Protein AF-A0A6B3CEA7-F1 (afdb_monomer_lite)

Secondary structure (DSSP, 8-state):
-HHHHHHHHHHHHHHHHHHHHHHHHHHHTTEE--HHHHHH-PPPEE-TTHHHHHHHS--

Sequence (59 aa):
MLPYLLIAPAVVALAAVFVWPLIKTVIMSFQDVGRRELWTGQAADWVGFDQFTNILGDS

Foldseek 3Di:
DVVCVVCVVVVVVVCCVVVVVVVVVVQCQQFPCDPVCVVVVDDTHGNGCPSVCVVVVPD

Structure (mmCIF, N/CA/C/O backbone):
data_AF-A0A6B3CEA7-F1
#
_entry.id   AF-A0A6B3CEA7-F1
#
loop_
_atom_site.group_PDB
_atom_site.id
_atom_site.type_symbol
_atom_site.label_atom_id
_atom_site.label_alt_id
_atom_site.label_comp_id
_atom_site.label_asym_id
_atom_site.label_entity_id
_atom_site.label_seq_id
_atom_site.pdbx_PDB_ins_code
_atom_site.Cartn_x
_atom_site.Cartn_y
_atom_site.Cartn_z
_atom_site.occupancy
_atom_site.B_iso_or_equiv
_atom_site.auth_seq_id
_atom_site.auth_comp_id
_atom_site.auth_asym_id
_atom_site.auth_atom_id
_atom_site.pdbx_PDB_model_num
ATOM 1 N N . MET A 1 1 ? 7.464 -12.953 -30.158 1.00 63.72 1 MET A N 1
ATOM 2 C CA . MET A 1 1 ? 7.882 -12.950 -28.735 1.00 63.72 1 MET A CA 1
ATOM 3 C C . MET A 1 1 ? 8.821 -11.794 -28.413 1.00 63.72 1 MET A C 1
ATOM 5 O O . MET A 1 1 ? 8.528 -11.061 -27.481 1.00 63.72 1 MET A O 1
ATOM 9 N N . LEU A 1 2 ? 9.851 -11.542 -29.232 1.00 79.75 2 LEU A N 1
ATOM 10 C CA . LEU A 1 2 ? 10.758 -10.388 -29.094 1.00 79.75 2 LEU A CA 1
ATOM 11 C C . LEU A 1 2 ? 10.094 -9.007 -28.840 1.00 79.75 2 LEU A C 1
ATOM 13 O O . LEU A 1 2 ? 10.568 -8.309 -27.948 1.00 79.75 2 LEU A O 1
ATOM 17 N N . PRO A 1 3 ? 8.995 -8.601 -29.521 1.00 81.94 3 PRO A N 1
ATOM 18 C CA . PRO A 1 3 ? 8.400 -7.279 -29.284 1.00 81.94 3 PRO A CA 1
ATOM 19 C C . PRO A 1 3 ? 7.791 -7.126 -27.882 1.00 81.94 3 PRO A C 1
ATOM 21 O O . PRO A 1 3 ? 7.819 -6.035 -27.323 1.00 81.94 3 PRO A O 1
ATOM 24 N N . TYR A 1 4 ? 7.299 -8.213 -27.278 1.00 86.94 4 TYR A N 1
ATOM 25 C CA . TYR A 1 4 ? 6.723 -8.170 -25.932 1.00 86.94 4 TYR A CA 1
ATOM 26 C C . TYR A 1 4 ? 7.788 -7.976 -24.850 1.00 86.94 4 TYR A C 1
ATOM 28 O O . TYR A 1 4 ? 7.536 -7.289 -23.868 1.00 86.94 4 TYR A O 1
ATOM 36 N N . LEU A 1 5 ? 8.995 -8.514 -25.048 1.00 92.00 5 LEU A N 1
ATOM 37 C CA . LEU A 1 5 ? 10.109 -8.323 -24.113 1.00 92.00 5 LEU A CA 1
ATOM 38 C C . LEU A 1 5 ? 10.609 -6.874 -24.086 1.00 92.00 5 LEU A C 1
ATOM 40 O O . LEU A 1 5 ? 11.023 -6.401 -23.033 1.00 92.00 5 LEU A O 1
ATOM 44 N N . LEU A 1 6 ? 10.526 -6.158 -25.213 1.00 91.50 6 LEU A N 1
ATOM 45 C CA . LEU A 1 6 ? 10.912 -4.745 -25.288 1.00 91.50 6 LEU A CA 1
ATOM 46 C C . LEU A 1 6 ? 9.950 -3.836 -24.509 1.00 91.50 6 LEU A C 1
ATOM 48 O O . LEU A 1 6 ? 10.390 -2.865 -23.900 1.00 91.50 6 LEU A O 1
ATOM 52 N N . ILE A 1 7 ? 8.651 -4.158 -24.495 1.00 94.88 7 ILE A N 1
ATOM 53 C CA . ILE A 1 7 ? 7.633 -3.376 -23.769 1.00 94.88 7 ILE A CA 1
ATOM 54 C C . ILE A 1 7 ? 7.414 -3.854 -22.329 1.00 94.88 7 ILE A C 1
ATOM 56 O O . ILE A 1 7 ? 6.915 -3.091 -21.503 1.00 94.88 7 ILE A O 1
ATOM 60 N N . ALA A 1 8 ? 7.798 -5.093 -22.010 1.00 95.56 8 ALA A N 1
ATOM 61 C CA . ALA A 1 8 ? 7.665 -5.682 -20.682 1.00 95.56 8 ALA A CA 1
ATOM 62 C C . ALA A 1 8 ? 8.159 -4.772 -19.538 1.00 95.56 8 ALA A C 1
ATOM 64 O O . ALA A 1 8 ? 7.393 -4.600 -18.591 1.00 95.56 8 ALA A O 1
ATOM 65 N N . PRO A 1 9 ? 9.351 -4.133 -19.589 1.00 94.75 9 PRO A N 1
ATOM 66 C CA . PRO A 1 9 ? 9.795 -3.272 -18.490 1.00 94.75 9 PRO A CA 1
ATOM 67 C C . PRO A 1 9 ? 8.889 -2.052 -18.280 1.00 94.75 9 PRO A C 1
ATOM 69 O O . PRO A 1 9 ? 8.641 -1.667 -17.140 1.00 94.75 9 PRO A O 1
ATOM 72 N N . ALA A 1 10 ? 8.338 -1.477 -19.353 1.00 96.06 10 ALA A N 1
ATOM 73 C CA . ALA A 1 10 ? 7.395 -0.366 -19.249 1.00 96.06 10 ALA A CA 1
ATOM 74 C C . ALA A 1 10 ? 6.066 -0.818 -18.625 1.00 96.06 10 ALA A C 1
ATOM 76 O O . ALA A 1 10 ? 5.545 -0.152 -17.734 1.00 96.06 10 ALA A O 1
ATOM 77 N N . VAL A 1 11 ? 5.546 -1.978 -19.037 1.00 96.62 11 VAL A N 1
ATOM 78 C CA . VAL A 1 11 ? 4.319 -2.554 -18.462 1.00 96.62 11 VAL A CA 1
ATOM 79 C C . VAL A 1 11 ? 4.504 -2.879 -16.981 1.00 96.62 11 VAL A C 1
ATOM 81 O O . VAL A 1 11 ? 3.633 -2.554 -16.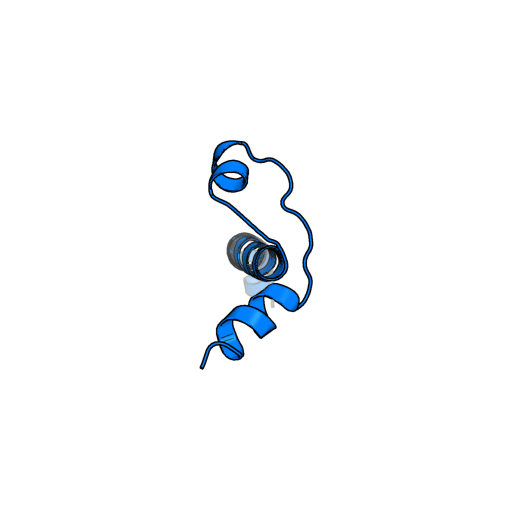180 1.00 96.62 11 VAL A O 1
ATOM 84 N N . VAL A 1 12 ? 5.640 -3.468 -16.599 1.00 97.38 12 VAL A N 1
ATOM 85 C CA . VAL A 1 12 ? 5.965 -3.764 -15.195 1.00 97.38 12 VAL A CA 1
ATOM 86 C C . VAL A 1 12 ? 6.053 -2.482 -14.372 1.00 97.38 12 VAL A C 1
ATOM 88 O O . VAL A 1 12 ? 5.479 -2.424 -13.288 1.00 97.38 12 VAL A O 1
ATOM 91 N N . ALA A 1 13 ? 6.715 -1.442 -14.886 1.00 97.38 13 ALA A N 1
ATOM 92 C CA . ALA A 1 13 ? 6.807 -0.158 -14.199 1.00 97.38 13 ALA A CA 1
ATOM 93 C C . ALA A 1 13 ? 5.423 0.478 -13.993 1.00 97.38 13 ALA A C 1
ATOM 95 O O . ALA A 1 13 ? 5.097 0.892 -12.883 1.00 97.38 13 ALA A O 1
ATOM 96 N N . LEU A 1 14 ? 4.582 0.498 -15.032 1.00 97.69 14 LEU A N 1
ATOM 97 C CA . LEU A 1 14 ? 3.211 1.002 -14.935 1.00 97.69 14 LEU A CA 1
ATOM 98 C C . LEU A 1 14 ? 2.389 0.191 -13.930 1.00 97.69 14 LEU A C 1
ATOM 100 O O . LEU A 1 14 ? 1.753 0.768 -13.051 1.00 97.69 14 LEU A O 1
ATOM 104 N N . ALA A 1 15 ? 2.441 -1.139 -14.018 1.00 98.06 15 ALA A N 1
ATOM 105 C CA . ALA A 1 15 ? 1.751 -2.018 -13.085 1.00 98.06 15 ALA A CA 1
ATOM 106 C C . ALA A 1 15 ? 2.198 -1.754 -11.642 1.00 98.06 15 ALA A C 1
ATOM 108 O O . ALA A 1 15 ? 1.349 -1.605 -10.773 1.00 98.06 15 ALA A O 1
ATOM 109 N N . ALA A 1 16 ? 3.498 -1.611 -11.382 1.00 97.88 16 ALA A N 1
ATOM 110 C CA . ALA A 1 16 ? 4.008 -1.306 -10.048 1.00 97.88 16 ALA A CA 1
ATOM 111 C C . ALA A 1 16 ? 3.493 0.044 -9.522 1.00 97.88 16 ALA A C 1
ATOM 113 O O . ALA A 1 16 ? 3.023 0.118 -8.386 1.00 97.88 16 ALA A O 1
ATOM 114 N N . VAL A 1 17 ? 3.518 1.091 -10.355 1.00 97.75 17 VAL A N 1
ATOM 115 C CA . VAL A 1 17 ? 3.026 2.433 -9.997 1.00 97.75 17 VAL A CA 1
ATOM 116 C C . VAL A 1 17 ? 1.535 2.420 -9.666 1.00 97.75 17 VAL A C 1
AT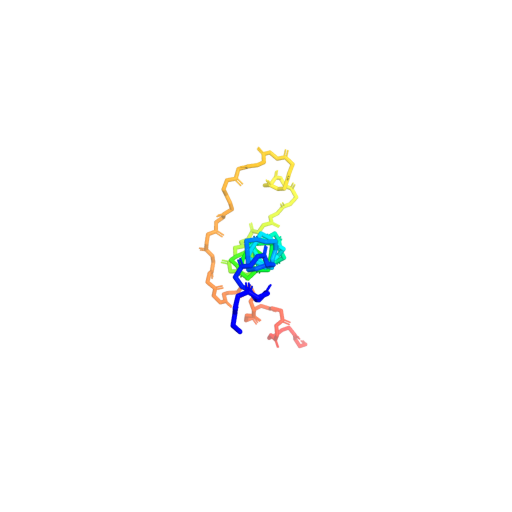OM 118 O O . VAL A 1 17 ? 1.127 3.103 -8.732 1.00 97.75 17 VAL A O 1
ATOM 121 N N . PHE A 1 18 ? 0.725 1.645 -10.389 1.00 97.31 18 PHE A N 1
ATOM 122 C CA . PHE A 1 18 ? -0.713 1.552 -10.127 1.00 97.31 18 PHE A CA 1
ATOM 123 C C . PHE A 1 18 ? -1.060 0.606 -8.976 1.00 97.31 18 PHE A C 1
ATOM 125 O O . PHE A 1 18 ? -1.956 0.901 -8.191 1.00 97.31 18 PHE A O 1
ATOM 132 N N . VAL A 1 19 ? -0.364 -0.521 -8.848 1.00 98.00 19 VAL A N 1
ATOM 133 C CA . VAL A 1 19 ? -0.658 -1.538 -7.828 1.00 98.00 19 VAL A CA 1
ATOM 134 C C . VAL A 1 19 ? -0.227 -1.069 -6.441 1.00 98.00 19 VAL A C 1
ATOM 136 O O . VAL A 1 19 ? -0.933 -1.324 -5.467 1.00 98.00 19 VAL A O 1
ATOM 139 N N . TRP A 1 20 ? 0.885 -0.341 -6.332 1.00 97.38 20 TRP A N 1
ATOM 140 C CA . TRP A 1 20 ? 1.374 0.161 -5.049 1.00 97.38 20 TRP A CA 1
ATOM 141 C C . TRP A 1 20 ? 0.344 0.983 -4.246 1.00 97.38 20 TRP A C 1
ATOM 143 O O . TRP A 1 20 ? 0.082 0.625 -3.095 1.00 97.38 20 TRP A O 1
ATOM 153 N N . PRO A 1 21 ? -0.288 2.045 -4.791 1.00 96.25 21 PRO A N 1
ATOM 154 C C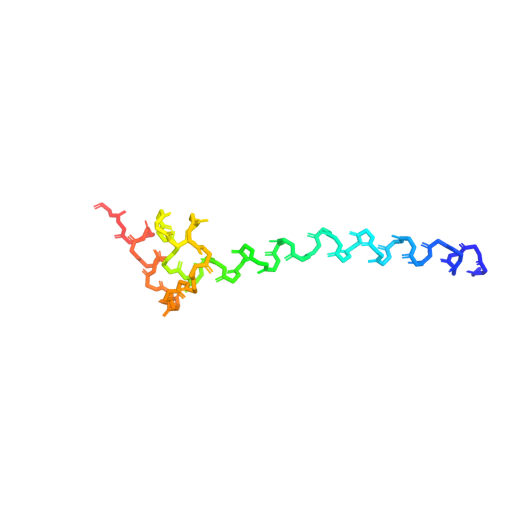A . PRO A 1 21 ? -1.292 2.807 -4.054 1.00 96.25 21 PRO A CA 1
ATOM 155 C C . PRO A 1 21 ? -2.530 1.971 -3.717 1.00 96.25 21 PRO A C 1
ATOM 157 O O . PRO A 1 21 ? -3.107 2.188 -2.659 1.00 96.25 21 PRO A O 1
ATOM 160 N N . LEU A 1 22 ? -2.909 0.989 -4.543 1.00 98.00 22 LEU A N 1
ATOM 161 C CA . LEU A 1 22 ? -4.021 0.085 -4.231 1.00 98.00 22 LEU A CA 1
ATOM 162 C C . LEU A 1 22 ? -3.705 -0.790 -3.016 1.00 98.00 22 LEU A C 1
ATOM 164 O O . LEU A 1 22 ? -4.513 -0.857 -2.094 1.00 98.00 22 LEU A O 1
ATOM 168 N N . ILE A 1 23 ? -2.514 -1.397 -2.974 1.00 97.88 23 ILE A N 1
ATOM 169 C CA . ILE A 1 23 ? -2.046 -2.157 -1.806 1.00 97.88 23 ILE A CA 1
ATOM 170 C C . ILE A 1 23 ? -2.034 -1.256 -0.571 1.00 97.88 23 ILE A C 1
ATOM 172 O O . ILE A 1 23 ? -2.543 -1.645 0.478 1.00 97.88 23 ILE A O 1
ATOM 176 N N . LYS A 1 24 ? -1.504 -0.035 -0.699 1.00 94.31 24 LYS A N 1
ATOM 177 C CA . LYS A 1 24 ? -1.474 0.927 0.404 1.00 94.31 24 LYS A CA 1
ATOM 178 C C . LYS A 1 24 ? -2.886 1.248 0.903 1.00 94.31 24 LYS A C 1
ATOM 180 O O . LYS A 1 24 ? -3.101 1.252 2.108 1.00 94.31 24 LYS A O 1
ATOM 185 N N . THR A 1 25 ? -3.842 1.487 0.007 1.00 95.69 25 THR A N 1
ATOM 186 C CA . THR A 1 25 ? -5.243 1.754 0.367 1.00 95.69 25 THR A CA 1
ATOM 187 C C . THR A 1 25 ? -5.885 0.565 1.068 1.00 95.69 25 THR A C 1
ATOM 189 O O . THR A 1 25 ? -6.558 0.756 2.076 1.00 95.69 25 THR A O 1
ATOM 192 N N . VAL A 1 26 ? -5.638 -0.658 0.593 1.00 96.94 26 VAL A N 1
ATOM 193 C CA . VAL A 1 26 ? -6.114 -1.872 1.268 1.00 96.94 26 VAL A CA 1
ATOM 194 C C . VAL A 1 26 ? -5.529 -1.956 2.675 1.00 96.94 26 VAL A C 1
ATOM 196 O O . VAL A 1 26 ? -6.286 -2.129 3.616 1.00 96.94 26 VAL A O 1
ATOM 199 N N . ILE A 1 27 ? -4.224 -1.755 2.858 1.00 95.81 27 ILE A N 1
ATOM 200 C CA . ILE A 1 27 ? -3.589 -1.764 4.188 1.00 95.81 27 ILE A CA 1
ATOM 201 C C . ILE A 1 27 ? -4.196 -0.688 5.099 1.00 95.81 27 ILE A C 1
ATOM 203 O O . ILE A 1 27 ? -4.559 -0.988 6.233 1.00 95.81 27 ILE A O 1
ATOM 207 N N . MET A 1 28 ? -4.354 0.539 4.595 1.00 94.69 28 MET A N 1
ATOM 208 C CA . MET A 1 28 ? -4.939 1.653 5.352 1.00 94.69 28 MET A CA 1
ATOM 209 C C . MET A 1 28 ? -6.396 1.392 5.753 1.00 94.69 28 MET A C 1
ATOM 211 O O . MET A 1 28 ? -6.840 1.941 6.749 1.00 94.69 28 MET A O 1
ATOM 215 N N . SER A 1 29 ? -7.131 0.540 5.030 1.00 95.12 29 SER A N 1
ATOM 216 C CA . SER A 1 29 ? -8.508 0.178 5.400 1.00 95.12 29 SER A CA 1
ATOM 217 C C . SER A 1 29 ? -8.615 -0.686 6.666 1.00 95.12 29 SER A C 1
ATOM 219 O O . SER A 1 29 ? -9.707 -0.830 7.201 1.00 95.12 29 SER A O 1
ATOM 221 N N . PHE A 1 30 ? -7.495 -1.227 7.159 1.00 97.00 30 PHE A N 1
ATOM 222 C CA . PHE A 1 30 ? -7.398 -1.964 8.429 1.00 97.00 30 PHE A CA 1
ATOM 223 C C . PHE A 1 30 ? -6.728 -1.137 9.540 1.00 97.00 30 PHE A C 1
ATOM 225 O O . PHE A 1 30 ? -6.336 -1.681 10.578 1.00 97.00 30 PHE A O 1
ATOM 232 N N . GLN A 1 31 ? -6.522 0.159 9.304 1.00 95.94 31 GLN A N 1
ATOM 233 C CA . GLN A 1 31 ? -5.830 1.070 10.206 1.00 95.94 31 GLN A CA 1
ATOM 234 C C . GLN A 1 31 ? -6.726 2.250 10.571 1.00 95.94 31 GLN A C 1
ATOM 236 O O . GLN A 1 31 ? -7.390 2.831 9.710 1.00 95.94 31 GLN A O 1
ATOM 241 N N . ASP A 1 32 ? -6.661 2.686 11.826 1.00 94.19 32 ASP A N 1
ATOM 242 C CA . ASP A 1 32 ? -7.344 3.907 12.249 1.00 94.19 32 ASP A CA 1
ATOM 243 C C . ASP A 1 32 ? -6.542 5.149 11.832 1.00 94.19 32 ASP A C 1
ATOM 245 O O . ASP A 1 32 ? -5.767 5.734 12.591 1.00 94.19 32 ASP A O 1
ATOM 249 N N . VAL A 1 33 ? -6.661 5.502 10.550 1.00 93.19 33 VAL A N 1
ATOM 250 C CA . VAL A 1 33 ? -5.956 6.636 9.946 1.00 93.19 33 VAL A CA 1
ATOM 251 C C . VAL A 1 3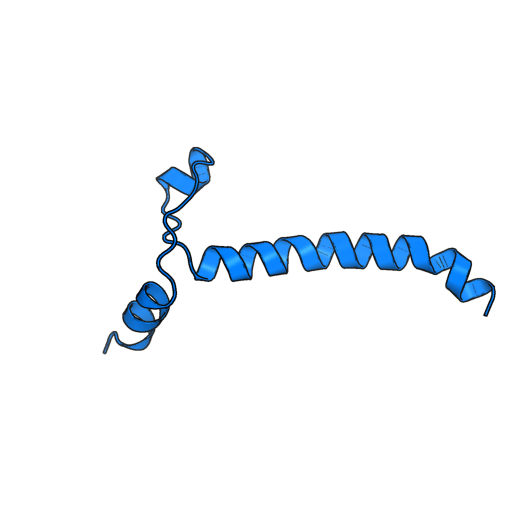3 ? -6.732 7.929 10.204 1.00 93.19 33 VAL A C 1
ATOM 253 O O . VAL A 1 33 ? -7.571 8.357 9.406 1.00 93.19 33 VAL A O 1
ATOM 256 N N . GLY A 1 34 ? -6.427 8.579 11.323 1.00 89.75 34 GLY A N 1
ATOM 257 C CA . GLY A 1 34 ? -6.982 9.877 11.683 1.00 89.75 34 GLY A CA 1
ATOM 258 C C . GLY A 1 34 ? -6.343 11.056 10.938 1.00 89.75 34 GLY A C 1
ATOM 259 O O . GLY A 1 34 ? -5.348 10.951 10.215 1.00 89.75 34 GLY A O 1
ATOM 260 N N . ARG A 1 35 ? -6.915 12.255 11.134 1.00 90.06 35 ARG A N 1
ATOM 261 C CA . ARG A 1 35 ? -6.372 13.493 10.539 1.00 90.06 35 ARG A CA 1
ATOM 262 C C . ARG A 1 35 ? -4.932 13.741 10.969 1.00 90.06 35 ARG A C 1
ATOM 264 O O . ARG A 1 35 ? -4.144 14.227 10.168 1.00 90.06 35 ARG A O 1
ATOM 271 N N . ARG A 1 36 ? -4.594 13.449 12.224 1.00 88.75 36 ARG A N 1
ATOM 272 C CA . ARG A 1 36 ? -3.252 13.688 12.754 1.00 88.75 36 ARG A CA 1
ATOM 273 C C . ARG A 1 36 ? -2.230 12.862 11.975 1.00 88.75 36 ARG A C 1
ATOM 275 O O . ARG A 1 36 ? -1.257 13.424 11.491 1.00 88.75 36 ARG A O 1
ATOM 282 N N . GLU A 1 37 ? -2.495 11.579 11.805 1.00 91.12 37 GLU A N 1
ATOM 283 C CA . GLU A 1 37 ? -1.624 10.580 11.188 1.00 91.12 37 GLU A CA 1
ATOM 284 C C . GLU A 1 37 ? -1.377 10.911 9.708 1.00 91.12 37 GLU A C 1
ATOM 286 O O . GLU A 1 37 ? -0.245 10.823 9.231 1.00 91.12 37 GLU A O 1
ATOM 291 N N . LEU A 1 38 ? -2.402 11.410 9.003 1.00 87.62 38 LEU A N 1
ATOM 292 C CA . LEU A 1 38 ? -2.288 11.880 7.615 1.00 87.62 38 LEU A CA 1
ATOM 293 C C . LEU A 1 38 ? -1.321 13.062 7.446 1.00 87.62 38 LEU A C 1
ATOM 295 O O . LEU A 1 38 ? -0.607 13.124 6.446 1.00 87.62 38 LEU A O 1
ATOM 299 N N . TRP A 1 39 ? -1.297 14.000 8.398 1.00 90.25 39 TRP A N 1
ATOM 300 C CA . TRP A 1 39 ? -0.464 15.209 8.320 1.00 90.25 39 TRP A CA 1
ATOM 301 C C . TRP A 1 39 ? 0.927 15.027 8.929 1.00 90.25 39 TRP A C 1
ATOM 303 O O . TRP A 1 39 ? 1.875 15.672 8.484 1.00 90.25 39 TRP A O 1
ATOM 313 N N . THR A 1 40 ? 1.065 14.176 9.946 1.00 90.44 40 THR A N 1
ATOM 314 C CA . THR A 1 40 ? 2.348 13.928 10.619 1.00 90.44 40 THR A CA 1
ATOM 315 C C . THR A 1 40 ? 3.136 12.783 9.991 1.00 90.44 40 THR A C 1
ATOM 317 O O . THR A 1 40 ? 4.331 12.660 10.254 1.00 90.44 40 THR A O 1
ATOM 320 N N . GLY A 1 41 ? 2.488 11.933 9.186 1.00 84.62 41 GLY A N 1
ATOM 321 C CA . GLY A 1 41 ? 3.093 10.714 8.650 1.00 84.62 41 GLY A CA 1
ATOM 322 C C . GLY A 1 41 ? 3.415 9.678 9.730 1.00 84.62 41 GLY A C 1
ATOM 323 O O . GLY A 1 41 ? 4.203 8.766 9.482 1.00 84.62 41 GLY A O 1
ATOM 324 N N . GLN A 1 42 ? 2.849 9.826 10.934 1.00 90.31 42 GLN A N 1
ATOM 325 C CA . GLN A 1 42 ? 2.971 8.823 11.986 1.00 90.31 42 GLN A CA 1
ATOM 326 C C . GLN A 1 42 ? 2.248 7.539 11.567 1.00 90.31 42 GLN A C 1
ATOM 328 O O . GLN A 1 42 ? 1.249 7.580 10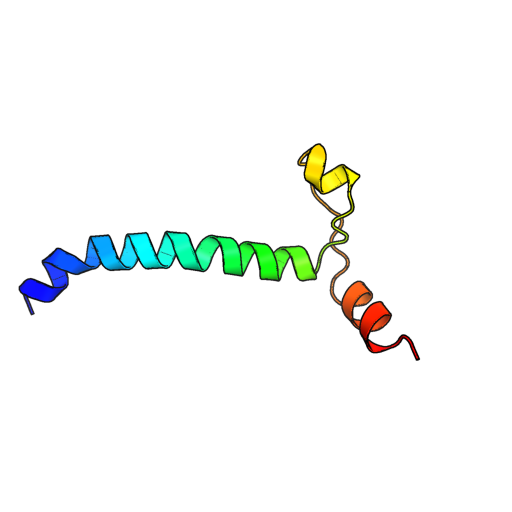.848 1.00 90.31 42 GLN A O 1
ATOM 333 N N . ALA A 1 43 ? 2.770 6.395 12.010 1.00 87.25 43 ALA A N 1
ATOM 334 C CA . ALA A 1 43 ? 2.097 5.122 11.800 1.00 87.25 43 ALA A CA 1
ATOM 335 C C . ALA A 1 43 ? 0.734 5.146 12.506 1.00 87.25 43 ALA A C 1
ATOM 337 O O . ALA A 1 43 ? 0.659 5.523 13.674 1.00 87.25 43 ALA A O 1
ATOM 338 N N . ALA A 1 44 ? -0.313 4.765 11.776 1.00 92.38 44 ALA A N 1
ATOM 339 C CA . ALA A 1 44 ? -1.647 4.583 12.323 1.00 92.38 44 ALA A CA 1
ATOM 340 C C . ALA A 1 44 ? -1.755 3.230 13.034 1.00 92.38 44 ALA A C 1
ATOM 342 O O . ALA A 1 44 ? -1.088 2.260 12.649 1.00 92.38 44 ALA A O 1
ATOM 343 N N . ASP A 1 45 ? -2.620 3.169 14.041 1.00 94.00 45 ASP A N 1
ATOM 344 C CA . ASP A 1 45 ? -2.865 1.944 14.789 1.00 94.00 45 ASP A CA 1
ATOM 345 C C . ASP A 1 45 ? -3.561 0.907 13.902 1.00 94.00 45 ASP A C 1
ATOM 347 O O . ASP A 1 45 ? -4.487 1.212 13.148 1.00 94.00 45 ASP A O 1
ATOM 351 N N . TRP A 1 46 ? -3.095 -0.340 13.976 1.00 96.00 46 TRP A N 1
ATOM 352 C CA . TRP A 1 46 ? -3.735 -1.456 13.289 1.00 96.00 46 TRP A CA 1
ATOM 353 C C . TRP A 1 46 ? -4.946 -1.928 14.091 1.00 96.00 46 TRP A C 1
ATOM 355 O O . TRP A 1 46 ? -4.794 -2.424 15.206 1.00 96.00 46 TRP A O 1
ATOM 365 N N . VAL A 1 47 ? -6.132 -1.825 13.497 1.00 96.56 47 VAL A N 1
ATOM 366 C CA . VAL A 1 47 ? -7.419 -2.137 14.143 1.00 96.56 47 VAL A CA 1
ATOM 367 C C . VAL A 1 47 ? -8.138 -3.324 13.496 1.00 96.56 47 VAL A C 1
ATOM 369 O O . VAL A 1 47 ? -9.229 -3.709 13.908 1.00 96.56 47 VAL A O 1
ATOM 372 N N . GLY A 1 48 ? -7.533 -3.946 12.479 1.00 96.25 48 GLY A N 1
ATOM 373 C CA . GLY A 1 48 ? -8.098 -5.124 11.827 1.00 96.25 48 GLY A CA 1
ATOM 374 C C . GLY A 1 48 ? -9.484 -4.840 11.244 1.00 96.25 48 GLY A C 1
ATOM 375 O O . GLY A 1 48 ? -9.635 -3.960 10.402 1.00 96.25 48 GLY A O 1
ATOM 376 N N . PHE A 1 49 ? -10.492 -5.606 11.670 1.00 96.94 49 PHE A N 1
ATOM 377 C CA . PHE A 1 49 ? -11.859 -5.496 11.149 1.00 96.94 49 PHE A CA 1
ATOM 378 C C . PHE A 1 49 ? -12.778 -4.581 11.970 1.00 96.94 49 PHE A C 1
ATOM 380 O O . PHE A 1 49 ? -13.951 -4.431 11.616 1.00 96.94 49 PHE A O 1
ATOM 387 N N . ASP A 1 50 ? -12.274 -3.960 13.037 1.00 96.31 50 ASP A N 1
ATOM 388 C CA . ASP A 1 50 ? -13.100 -3.169 13.953 1.00 96.31 50 ASP A CA 1
ATOM 389 C C . ASP A 1 50 ? -13.767 -1.993 13.227 1.00 96.31 50 ASP A C 1
ATOM 391 O O . ASP A 1 50 ? -14.974 -1.797 13.349 1.00 96.31 50 ASP A O 1
ATOM 395 N N . GLN A 1 51 ? -13.032 -1.275 12.367 1.00 93.12 51 GLN A N 1
ATOM 396 C CA . GLN A 1 51 ? -13.594 -0.198 11.538 1.00 93.12 51 GLN A CA 1
ATOM 397 C C . GLN A 1 51 ? -14.714 -0.679 10.612 1.00 93.12 51 GLN A C 1
ATOM 399 O O . GLN A 1 51 ? -15.754 -0.030 10.518 1.00 93.12 51 GLN A O 1
ATOM 404 N N . PHE A 1 52 ? -14.528 -1.817 9.942 1.00 95.56 52 PHE A N 1
ATOM 405 C CA . PHE A 1 52 ? -15.554 -2.375 9.062 1.00 95.56 52 PHE A CA 1
ATOM 406 C C . PHE A 1 52 ? -16.808 -2.763 9.842 1.00 95.56 52 PHE A C 1
ATOM 408 O O . PHE A 1 52 ? -17.913 -2.480 9.391 1.00 95.56 52 PHE A O 1
ATOM 415 N N . THR A 1 53 ? -16.638 -3.372 11.017 1.00 96.12 53 THR A N 1
ATOM 416 C CA . THR A 1 53 ? -17.750 -3.767 11.891 1.00 96.12 53 THR A CA 1
ATOM 417 C C . THR A 1 53 ? -18.509 -2.543 12.392 1.00 96.12 53 THR A C 1
ATOM 419 O O . THR A 1 53 ? -19.734 -2.540 12.359 1.00 96.12 53 THR A O 1
ATOM 422 N N . ASN A 1 54 ? -17.795 -1.483 12.776 1.00 94.44 54 ASN A N 1
ATOM 42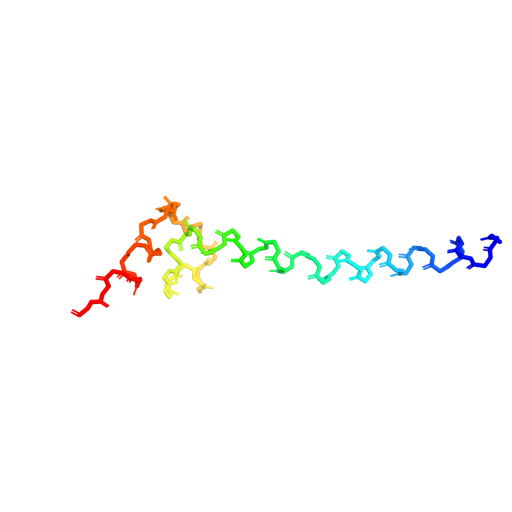3 C CA . ASN A 1 54 ? -18.399 -0.225 13.210 1.00 94.44 54 ASN A CA 1
ATOM 424 C C . ASN A 1 54 ? -19.190 0.455 12.084 1.00 94.44 54 ASN A C 1
ATOM 426 O O . ASN A 1 54 ? -20.304 0.894 12.322 1.00 94.44 54 ASN A O 1
ATOM 430 N N . ILE A 1 55 ? -18.648 0.528 10.862 1.00 94.00 55 ILE A N 1
ATOM 431 C CA . ILE A 1 55 ? -19.310 1.203 9.728 1.00 94.00 55 ILE A CA 1
ATOM 432 C C . ILE A 1 55 ? -20.496 0.389 9.199 1.00 94.00 55 ILE A C 1
ATOM 434 O O . ILE A 1 55 ? -21.541 0.949 8.888 1.00 94.00 55 ILE A O 1
ATOM 438 N N . LEU A 1 56 ? -20.329 -0.925 9.041 1.00 95.44 56 LEU A N 1
ATOM 439 C CA . LEU A 1 56 ? -21.360 -1.792 8.458 1.00 95.44 56 LEU A CA 1
ATOM 440 C C . LEU A 1 56 ? -22.418 -2.226 9.480 1.00 95.44 56 LEU A C 1
ATOM 442 O O . LEU A 1 56 ? -23.492 -2.669 9.084 1.00 95.44 56 LEU A O 1
ATOM 446 N N . GLY A 1 57 ? -22.096 -2.144 10.772 1.00 94.31 57 GLY A N 1
ATOM 447 C CA . GLY A 1 57 ? -22.996 -2.438 11.884 1.00 94.31 57 GLY A CA 1
ATOM 448 C C . GLY A 1 57 ? -23.738 -1.218 12.434 1.00 94.31 57 GLY A C 1
ATOM 449 O O . GLY A 1 57 ? -24.530 -1.392 13.356 1.00 94.31 57 GLY A O 1
ATOM 450 N N . ASP A 1 58 ? -23.492 -0.018 11.898 1.00 81.88 58 ASP A N 1
ATOM 451 C CA . ASP A 1 58 ? -24.236 1.196 12.249 1.00 81.88 58 ASP A CA 1
ATOM 452 C C . ASP A 1 58 ? -25.626 1.144 11.588 1.00 81.88 58 ASP A C 1
ATOM 454 O O . ASP A 1 58 ? -25.748 1.161 10.358 1.00 81.88 58 ASP A O 1
ATOM 458 N N . SER A 1 59 ? -26.669 0.991 12.407 1.00 54.34 59 SER A N 1
ATOM 459 C CA . SER A 1 59 ? -28.076 0.837 12.002 1.00 54.34 59 SER A CA 1
ATOM 460 C C . SER A 1 59 ? -28.960 1.901 12.626 1.00 54.34 59 SER A C 1
ATOM 462 O O . SER A 1 59 ? -28.842 2.059 13.863 1.00 54.34 59 SER A O 1
#

Radius of gyration: 17.92 Å; chains: 1; bounding box: 39×28×44 Å

pLDDT: mean 92.46, std 7.63, range [54.34, 98.06]